Protein AF-A0AAV4RRI1-F1 (afdb_monomer_lite)

Sequence (131 aa):
MLPIDTVIKEAYANGEDENQKFIQNLSLFLCFFLKEHGSFIEKKPDLNKLFIDALQYLLLISEVEEVEIFKICLEYWNTLAADLYRESPCSGIQTPTLIVARNPNAIVTLRRQLYQSVFNEVEIHNDWTNG

Radius of gyration: 18.07 Å; chains: 1; bounding box: 36×30×62 Å

Foldseek 3Di:
DPPLPDQLQVCCVVDDPVSVVVLLVLLQCLLVCCVVCVVVQVVPPVNLVVSLSSVSSLVSSCPHPDPNSVVSSVVSVVVVVVVVVVPQCPVPPPDPDDDDDDDPVVRCPVVNVSCVVVVVVVVVVVVVVPD

InterPro domains:
  IPR011989 Armadillo-like helical [G3DSA:1.25.10.10] (1-124)
  IPR041123 Chromosome region maintenance repeat [PF18777] (51-85)
  IPR045065 Exportin-1/5 [PTHR11223] (12-120)

pLDDT: mean 73.28, std 18.18, range [40.41, 94.06]

Structure (mmCIF, N/CA/C/O backbone):
data_AF-A0AAV4RRI1-F1
#
_entry.id   AF-A0AAV4RRI1-F1
#
loop_
_atom_site.group_PDB
_atom_site.id
_atom_site.type_symbol
_atom_site.label_atom_id
_atom_site.label_alt_id
_atom_site.label_comp_id
_atom_site.label_asym_id
_atom_site.label_entity_id
_atom_site.label_seq_id
_atom_site.pdbx_PDB_ins_code
_atom_site.Cartn_x
_atom_site.Cartn_y
_atom_site.Cartn_z
_atom_site.occupancy
_atom_site.B_iso_or_equiv
_atom_site.auth_seq_id
_atom_site.auth_comp_id
_atom_site.auth_asym_id
_atom_site.auth_atom_id
_atom_site.pdbx_PDB_model_num
ATOM 1 N N . MET A 1 1 ? 11.000 -5.029 13.610 1.00 47.97 1 MET A N 1
ATOM 2 C CA . MET A 1 1 ? 9.985 -5.181 12.549 1.00 47.97 1 MET A CA 1
ATOM 3 C C . MET A 1 1 ? 8.831 -5.948 13.155 1.00 47.97 1 MET A C 1
ATOM 5 O O . MET A 1 1 ? 9.108 -6.885 13.898 1.00 47.97 1 MET A O 1
ATOM 9 N N . LEU A 1 2 ? 7.594 -5.495 12.944 1.00 51.72 2 LEU A N 1
ATOM 10 C CA . LEU A 1 2 ? 6.413 -6.257 13.358 1.00 51.72 2 LEU A CA 1
ATOM 11 C C . LEU A 1 2 ? 6.449 -7.614 12.635 1.00 51.72 2 LEU A C 1
ATOM 13 O O . LEU A 1 2 ? 6.867 -7.640 11.484 1.00 51.72 2 LEU A O 1
ATOM 17 N N . PRO A 1 3 ? 6.118 -8.736 13.283 1.00 57.38 3 PRO A N 1
ATOM 18 C CA . PRO A 1 3 ? 5.954 -10.011 12.589 1.00 57.38 3 PRO A CA 1
ATOM 19 C C . PRO A 1 3 ? 4.947 -9.876 11.438 1.00 57.38 3 PRO A C 1
ATOM 21 O O . PRO A 1 3 ? 3.953 -9.168 11.592 1.00 57.38 3 PRO A O 1
ATOM 24 N N . ILE A 1 4 ? 5.164 -10.568 10.317 1.00 55.53 4 ILE A N 1
ATOM 25 C CA . ILE A 1 4 ? 4.202 -10.588 9.196 1.00 55.53 4 ILE A CA 1
ATOM 26 C C . ILE A 1 4 ? 2.861 -11.222 9.610 1.00 55.53 4 ILE A C 1
ATOM 28 O O . ILE A 1 4 ? 1.822 -10.876 9.068 1.00 55.53 4 ILE A O 1
ATOM 32 N N . ASP A 1 5 ? 2.885 -12.050 10.658 1.00 55.31 5 ASP A N 1
ATOM 33 C CA . ASP A 1 5 ? 1.709 -12.658 11.288 1.00 55.31 5 ASP A CA 1
ATOM 34 C C . ASP A 1 5 ? 0.929 -11.678 12.186 1.00 55.31 5 ASP A C 1
ATOM 36 O O . ASP A 1 5 ? -0.053 -12.056 12.826 1.00 55.31 5 ASP A O 1
ATOM 40 N N . THR A 1 6 ? 1.379 -10.423 12.309 1.00 62.88 6 THR A N 1
ATOM 41 C CA . THR A 1 6 ? 0.658 -9.439 13.119 1.00 62.88 6 THR A CA 1
ATOM 42 C C . THR A 1 6 ? -0.606 -9.026 12.387 1.00 62.88 6 THR A C 1
ATOM 44 O O . THR A 1 6 ? -0.540 -8.376 11.344 1.00 62.88 6 THR A O 1
ATOM 47 N N . VAL A 1 7 ? -1.761 -9.328 12.975 1.00 67.56 7 VAL A N 1
ATOM 48 C CA . VAL A 1 7 ? -3.056 -8.864 12.478 1.00 67.56 7 VAL A CA 1
ATOM 49 C C . VAL A 1 7 ? -3.153 -7.353 12.718 1.00 67.56 7 VAL A C 1
ATOM 51 O O . VAL A 1 7 ? -3.611 -6.894 13.765 1.00 67.56 7 VAL A O 1
ATOM 54 N N . ILE A 1 8 ? -2.667 -6.554 11.759 1.00 76.06 8 ILE A N 1
ATOM 55 C CA . ILE A 1 8 ? -2.617 -5.082 11.853 1.00 76.06 8 ILE A CA 1
ATOM 56 C C . ILE A 1 8 ? -4.013 -4.513 12.123 1.00 76.06 8 ILE A C 1
ATOM 58 O O . ILE A 1 8 ? -4.155 -3.569 12.897 1.00 76.06 8 ILE A O 1
ATOM 62 N N . LYS A 1 9 ? -5.047 -5.144 11.559 1.00 78.19 9 LYS A N 1
ATOM 63 C CA . LYS A 1 9 ? -6.452 -4.830 11.820 1.00 78.19 9 LYS A CA 1
ATOM 64 C C . LYS A 1 9 ? -6.806 -4.888 13.310 1.00 78.19 9 LYS A C 1
ATOM 66 O O . LYS A 1 9 ? -7.361 -3.932 13.845 1.00 78.19 9 LYS A O 1
ATOM 71 N N . GLU A 1 10 ? -6.455 -5.972 13.999 1.00 77.31 10 GLU A N 1
ATOM 72 C CA . GLU A 1 10 ? -6.720 -6.131 15.434 1.00 77.31 10 GLU A CA 1
ATOM 73 C C . GLU A 1 10 ? -5.848 -5.202 16.278 1.00 77.31 10 GLU A C 1
ATOM 75 O O . GLU A 1 10 ? -6.316 -4.660 17.278 1.00 77.31 10 GLU A O 1
ATOM 80 N N . ALA A 1 11 ? -4.596 -4.981 15.869 1.00 78.12 11 ALA A N 1
ATOM 81 C CA . ALA A 1 11 ? -3.699 -4.041 16.534 1.00 78.12 11 ALA A CA 1
ATOM 82 C C . ALA A 1 11 ? -4.196 -2.589 16.427 1.00 78.12 11 ALA A C 1
ATOM 84 O O . ALA A 1 11 ? -3.994 -1.809 17.354 1.00 78.12 11 ALA A O 1
ATOM 85 N N . TYR A 1 12 ? -4.863 -2.230 15.325 1.00 80.50 12 TYR A N 1
ATOM 86 C CA . TYR A 1 12 ? -5.508 -0.929 15.153 1.00 80.50 12 TYR A CA 1
ATOM 87 C C . TYR A 1 12 ? -6.802 -0.820 15.970 1.00 80.50 12 TYR A C 1
ATOM 89 O O . TYR A 1 12 ? -7.014 0.179 16.656 1.00 80.50 12 TYR A O 1
ATOM 97 N N . ALA A 1 13 ? -7.645 -1.858 15.934 1.00 79.38 13 ALA A N 1
ATOM 98 C CA . ALA A 1 13 ? -8.933 -1.884 16.630 1.00 79.38 13 ALA A CA 1
ATOM 99 C C . ALA A 1 13 ? -8.790 -1.897 18.162 1.00 79.38 13 ALA A C 1
ATOM 101 O O . ALA A 1 13 ? -9.572 -1.257 18.860 1.00 79.38 13 ALA A O 1
ATOM 102 N N . ASN A 1 14 ? -7.783 -2.605 18.681 1.00 79.94 14 ASN A N 1
ATOM 103 C CA . ASN A 1 14 ? -7.493 -2.695 20.115 1.00 79.94 14 ASN A CA 1
ATOM 104 C C . ASN A 1 14 ? -6.406 -1.707 20.574 1.00 79.94 14 ASN A C 1
ATOM 106 O O . ASN A 1 14 ? -6.083 -1.651 21.761 1.00 79.94 14 ASN A O 1
ATOM 110 N N . GLY A 1 15 ? -5.788 -0.983 19.639 1.00 77.38 15 GLY A N 1
ATOM 111 C CA . GLY A 1 15 ? -4.674 -0.084 19.908 1.00 77.38 15 GLY A CA 1
ATOM 112 C C . GLY A 1 15 ? -5.121 1.266 20.458 1.00 77.38 15 GLY A C 1
ATOM 113 O O . GLY A 1 15 ? -6.179 1.781 20.111 1.00 77.38 15 GLY A O 1
ATOM 114 N N . GLU A 1 16 ? -4.273 1.867 21.291 1.00 79.94 16 GLU A N 1
ATOM 115 C CA . GLU A 1 16 ? -4.435 3.255 21.727 1.00 79.94 16 GLU A CA 1
ATOM 116 C C . GLU A 1 16 ? -4.068 4.249 20.603 1.00 79.94 16 GLU A C 1
ATOM 118 O O . GLU A 1 16 ? -3.506 3.876 19.569 1.00 79.94 16 GLU A O 1
ATOM 123 N N . ASP A 1 17 ? -4.349 5.535 20.827 1.00 85.25 17 ASP A N 1
ATOM 124 C CA . ASP A 1 17 ? -4.171 6.639 19.865 1.00 85.25 17 ASP A CA 1
ATOM 125 C C . ASP A 1 17 ? -2.756 6.691 19.239 1.00 85.25 17 ASP A C 1
ATOM 127 O O . ASP A 1 17 ? -2.588 7.014 18.062 1.00 85.25 17 ASP A O 1
ATOM 131 N N . GLU A 1 18 ? -1.712 6.308 19.984 1.00 84.75 18 GLU A N 1
ATOM 132 C CA . GLU A 1 18 ? -0.341 6.227 19.456 1.00 84.75 18 GLU A CA 1
ATOM 133 C C . GLU A 1 18 ? -0.150 5.096 18.432 1.00 84.75 18 GLU A C 1
ATOM 135 O O . GLU A 1 18 ? 0.514 5.297 17.411 1.00 84.75 18 GLU A O 1
ATOM 140 N N . ASN A 1 19 ? -0.763 3.929 18.653 1.00 83.25 19 ASN A N 1
ATOM 141 C CA . ASN A 1 19 ? -0.678 2.791 17.733 1.00 83.25 19 ASN A CA 1
ATOM 142 C C . ASN A 1 19 ? -1.439 3.080 16.436 1.00 83.25 19 ASN A C 1
ATOM 144 O O . ASN A 1 19 ? -0.956 2.766 15.348 1.00 83.25 19 ASN A O 1
ATOM 148 N N . GLN A 1 20 ? -2.594 3.740 16.541 1.00 86.19 20 GLN A N 1
ATOM 149 C CA . GLN A 1 20 ? -3.371 4.166 15.379 1.00 86.19 20 GLN A CA 1
ATOM 150 C C . GLN A 1 20 ? -2.595 5.182 14.531 1.00 86.19 20 GLN A C 1
ATOM 152 O O . GLN A 1 20 ? -2.469 5.005 13.316 1.00 86.19 20 GLN A O 1
ATOM 157 N N . LYS A 1 21 ? -1.977 6.189 15.166 1.00 88.44 21 LYS A N 1
ATOM 158 C CA . LYS A 1 21 ? -1.094 7.155 14.485 1.00 88.44 21 LYS A CA 1
ATOM 159 C C . LYS A 1 21 ? 0.119 6.490 13.853 1.00 88.44 21 LYS A C 1
ATOM 161 O O . LYS A 1 21 ? 0.526 6.875 12.757 1.00 88.44 21 LYS A O 1
ATOM 166 N N . PHE A 1 22 ? 0.710 5.498 14.515 1.00 89.12 22 PHE A N 1
ATOM 167 C CA . PHE A 1 22 ? 1.818 4.740 13.943 1.00 89.12 22 PHE A CA 1
ATOM 168 C C . PHE A 1 22 ? 1.394 4.012 12.663 1.00 89.12 22 PHE A C 1
ATOM 170 O O . PHE A 1 22 ? 2.077 4.142 11.649 1.00 89.12 22 PHE A O 1
ATOM 177 N N . ILE A 1 23 ? 0.258 3.308 12.676 1.00 88.88 23 ILE A N 1
ATOM 178 C CA . ILE A 1 23 ? -0.259 2.588 11.500 1.00 88.88 23 ILE A CA 1
ATOM 179 C C . ILE A 1 23 ? -0.601 3.566 10.369 1.00 88.88 23 ILE A C 1
ATOM 181 O O . ILE A 1 23 ? -0.245 3.319 9.216 1.00 88.88 23 ILE A O 1
ATOM 185 N N . GLN A 1 24 ? -1.199 4.717 10.684 1.00 89.50 24 GLN A N 1
ATOM 186 C CA . GLN A 1 24 ? -1.466 5.758 9.692 1.00 89.50 24 GLN A CA 1
ATOM 187 C C . GLN A 1 24 ? -0.164 6.291 9.070 1.00 89.50 24 GLN A C 1
ATOM 189 O O . GLN A 1 24 ? -0.029 6.318 7.845 1.00 89.50 24 GLN A O 1
ATOM 194 N N . ASN A 1 25 ? 0.836 6.635 9.884 1.00 92.62 25 ASN A N 1
ATOM 195 C CA . ASN A 1 25 ? 2.140 7.100 9.400 1.00 92.62 25 ASN A CA 1
ATOM 196 C C . ASN A 1 25 ? 2.882 6.026 8.593 1.00 92.62 25 ASN A C 1
ATOM 198 O O . ASN A 1 25 ? 3.537 6.343 7.600 1.00 92.62 25 ASN A O 1
ATOM 202 N N . LEU A 1 26 ? 2.754 4.758 8.984 1.00 91.31 26 LEU A N 1
ATOM 203 C CA . LEU A 1 26 ? 3.305 3.627 8.248 1.00 91.31 26 LEU A CA 1
ATOM 204 C C . LEU A 1 26 ? 2.647 3.489 6.870 1.00 91.31 26 LEU A C 1
ATOM 206 O O . LEU A 1 26 ? 3.357 3.315 5.882 1.00 91.31 26 LEU A O 1
ATOM 210 N N . SER A 1 27 ? 1.319 3.624 6.786 1.00 91.69 27 SER A N 1
ATOM 211 C CA . SER A 1 27 ? 0.580 3.569 5.517 1.00 91.69 27 SER A CA 1
ATOM 212 C C . SER A 1 27 ? 1.029 4.667 4.546 1.00 91.69 27 SER A C 1
ATOM 214 O O . SER A 1 27 ? 1.293 4.390 3.374 1.00 91.69 27 SER A O 1
ATOM 216 N N . LEU A 1 28 ? 1.219 5.892 5.054 1.00 92.75 28 LEU A N 1
ATOM 217 C CA . LEU A 1 28 ? 1.725 7.033 4.292 1.00 92.75 28 LEU A CA 1
ATOM 218 C C . LEU A 1 28 ? 3.152 6.787 3.807 1.00 92.75 28 LEU A C 1
ATOM 220 O O . LEU A 1 28 ? 3.444 6.983 2.628 1.00 92.75 28 LEU A O 1
ATOM 224 N N . PHE A 1 29 ? 4.030 6.335 4.705 1.00 93.94 29 PHE A N 1
ATOM 225 C CA . PHE A 1 29 ? 5.418 6.039 4.373 1.00 93.94 29 PHE A CA 1
ATOM 226 C C . PHE A 1 29 ? 5.517 4.969 3.284 1.00 93.94 29 PHE A C 1
ATOM 228 O O . PHE A 1 29 ? 6.191 5.192 2.279 1.00 93.94 29 PHE A O 1
ATOM 235 N N . LEU A 1 30 ? 4.830 3.835 3.456 1.00 91.75 30 LEU A N 1
ATOM 236 C CA . LEU A 1 30 ? 4.864 2.735 2.495 1.00 91.75 30 LEU A CA 1
ATOM 237 C C . LEU A 1 30 ? 4.292 3.160 1.141 1.00 91.75 30 LEU A C 1
ATOM 239 O O . LEU A 1 30 ? 4.953 2.951 0.127 1.00 91.75 30 LEU A O 1
ATOM 243 N N . CYS A 1 31 ? 3.128 3.815 1.108 1.00 92.62 31 CYS A N 1
ATOM 244 C CA . CYS A 1 31 ? 2.537 4.278 -0.149 1.00 92.62 31 CYS A CA 1
ATOM 245 C C . CYS A 1 31 ? 3.446 5.266 -0.881 1.00 92.62 31 CYS A C 1
ATOM 247 O O . CYS A 1 31 ? 3.687 5.104 -2.076 1.00 92.62 31 CYS A O 1
ATOM 249 N N . PHE A 1 32 ? 3.981 6.268 -0.178 1.00 92.94 32 PHE A N 1
ATOM 250 C CA . PHE A 1 32 ? 4.856 7.268 -0.786 1.00 92.94 32 PHE A CA 1
ATOM 251 C C . PHE A 1 32 ? 6.160 6.644 -1.294 1.00 92.94 32 PHE A C 1
ATOM 253 O O . PHE A 1 32 ? 6.550 6.846 -2.443 1.00 92.94 32 PHE A O 1
ATOM 260 N N . PHE A 1 33 ? 6.813 5.828 -0.463 1.00 92.06 33 PHE A N 1
ATOM 261 C CA . PHE A 1 33 ? 8.078 5.192 -0.810 1.00 92.06 33 PHE A CA 1
ATOM 262 C C . PHE A 1 33 ? 7.935 4.228 -1.991 1.00 92.06 33 PHE A C 1
ATOM 264 O O . PHE A 1 33 ? 8.735 4.271 -2.927 1.00 92.06 33 PHE A O 1
ATOM 271 N N . LEU A 1 34 ? 6.911 3.371 -1.979 1.00 90.56 34 LEU A N 1
ATOM 272 C CA . LEU A 1 34 ? 6.684 2.406 -3.051 1.00 90.56 34 LEU A CA 1
ATOM 273 C C . LEU A 1 34 ? 6.270 3.093 -4.358 1.00 90.56 34 LEU A C 1
ATOM 275 O O . LEU A 1 34 ? 6.639 2.609 -5.426 1.00 90.56 34 LEU A O 1
ATOM 279 N N . LYS A 1 35 ? 5.551 4.219 -4.299 1.00 89.31 35 LYS A N 1
ATOM 280 C CA . LYS A 1 35 ? 5.169 5.000 -5.485 1.00 89.31 35 LYS A CA 1
ATOM 281 C C . LYS A 1 35 ? 6.381 5.651 -6.157 1.00 89.31 35 LYS A C 1
ATOM 283 O O . LYS A 1 35 ? 6.538 5.534 -7.367 1.00 89.31 35 LYS A O 1
ATOM 288 N N . GLU A 1 36 ? 7.266 6.274 -5.380 1.00 91.50 36 GLU A N 1
ATOM 289 C CA . GLU A 1 36 ? 8.443 6.978 -5.915 1.00 91.50 36 GLU A CA 1
ATOM 290 C C . GLU A 1 36 ? 9.600 6.030 -6.280 1.00 91.50 36 GLU A C 1
ATOM 292 O O . GLU A 1 36 ? 10.341 6.270 -7.236 1.00 91.50 36 GLU A O 1
ATOM 297 N N . HIS A 1 37 ? 9.778 4.935 -5.532 1.00 89.56 37 HIS A N 1
ATOM 298 C CA . HIS A 1 37 ? 10.956 4.069 -5.650 1.00 89.56 37 HIS A CA 1
ATOM 299 C C . HIS A 1 37 ? 10.659 2.623 -6.066 1.00 89.56 37 HIS A C 1
ATOM 301 O O . HIS A 1 37 ? 11.606 1.888 -6.362 1.00 89.56 37 HIS A O 1
ATOM 307 N N . GLY A 1 38 ? 9.393 2.202 -6.161 1.00 86.50 38 GLY A N 1
ATOM 308 C CA . GLY A 1 38 ? 9.016 0.819 -6.488 1.00 86.50 38 GLY A CA 1
ATOM 309 C C . GLY A 1 38 ? 9.638 0.322 -7.794 1.00 86.50 38 GLY A C 1
ATOM 310 O O . GLY A 1 38 ? 10.374 -0.663 -7.797 1.00 86.50 38 GLY A O 1
ATOM 311 N N . SER A 1 39 ? 9.493 1.088 -8.878 1.00 84.94 39 SER A N 1
ATOM 312 C CA . SER A 1 39 ? 10.050 0.760 -10.203 1.00 84.94 39 SER A CA 1
ATOM 313 C C . SER A 1 39 ? 11.581 0.637 -10.232 1.00 84.94 39 SER A C 1
ATOM 315 O O . SER A 1 39 ? 12.147 0.012 -11.133 1.00 84.94 39 SER A O 1
ATOM 317 N N . PHE A 1 40 ? 12.284 1.268 -9.287 1.00 86.94 40 PHE A N 1
ATOM 318 C CA . PHE A 1 40 ? 13.736 1.137 -9.150 1.00 86.94 40 PHE A CA 1
ATOM 319 C C . PHE A 1 40 ? 14.118 -0.122 -8.365 1.00 86.94 40 PHE A C 1
ATOM 321 O O . PHE A 1 40 ? 15.096 -0.786 -8.712 1.00 86.94 40 PHE A O 1
ATOM 328 N N . ILE A 1 41 ? 13.347 -0.452 -7.328 1.00 87.25 41 ILE A N 1
ATOM 329 C CA . ILE A 1 41 ? 13.575 -1.616 -6.467 1.00 87.25 41 ILE A CA 1
ATOM 330 C C . ILE A 1 41 ? 13.303 -2.914 -7.227 1.00 87.25 41 ILE A C 1
ATOM 332 O O . ILE A 1 41 ? 14.119 -3.825 -7.159 1.00 87.25 41 ILE A O 1
ATOM 336 N N . GLU A 1 42 ? 12.245 -2.968 -8.034 1.00 82.06 42 GLU A N 1
ATOM 337 C CA . GLU A 1 42 ? 11.892 -4.145 -8.845 1.00 82.06 42 GLU A CA 1
ATOM 338 C C . GLU A 1 42 ? 12.985 -4.580 -9.832 1.00 82.06 42 GLU A C 1
ATOM 340 O O . GLU A 1 42 ? 13.076 -5.747 -10.214 1.00 82.06 42 GLU A O 1
ATOM 345 N N . LYS A 1 43 ? 13.840 -3.645 -10.261 1.00 83.94 43 LYS A N 1
ATOM 346 C CA . LYS A 1 43 ? 14.968 -3.932 -11.161 1.00 83.94 43 LYS A CA 1
ATOM 347 C C . LYS A 1 43 ? 16.151 -4.574 -10.434 1.00 83.94 43 LYS A C 1
ATOM 349 O O . LYS A 1 43 ? 17.099 -5.003 -11.090 1.00 83.94 43 LYS A O 1
ATOM 354 N N . LYS A 1 44 ? 16.130 -4.617 -9.098 1.00 87.69 44 LYS A N 1
ATOM 355 C CA . LYS A 1 44 ? 17.206 -5.145 -8.259 1.00 87.69 44 LYS A CA 1
ATOM 356 C C . LYS A 1 44 ? 16.777 -6.469 -7.621 1.00 87.69 44 LYS A C 1
ATOM 358 O O . LYS A 1 44 ? 16.076 -6.451 -6.611 1.00 87.69 44 LYS A O 1
ATOM 363 N N . PRO A 1 45 ? 17.252 -7.620 -8.132 1.00 83.62 45 PRO A N 1
ATOM 364 C CA . PRO A 1 45 ? 16.818 -8.930 -7.648 1.00 83.62 45 PRO A CA 1
ATOM 365 C C . PRO A 1 45 ? 17.094 -9.148 -6.153 1.00 83.62 45 PRO A C 1
ATOM 367 O O . PRO A 1 45 ? 16.302 -9.802 -5.478 1.00 83.62 45 PRO A O 1
ATOM 370 N N . ASP A 1 46 ? 18.157 -8.544 -5.618 1.00 88.44 46 ASP A N 1
ATOM 371 C CA . ASP A 1 46 ? 18.527 -8.640 -4.200 1.00 88.44 46 ASP A CA 1
ATOM 372 C C . ASP A 1 46 ? 17.496 -7.994 -3.260 1.00 88.44 46 ASP A C 1
ATOM 374 O O . ASP A 1 46 ? 17.394 -8.373 -2.094 1.00 88.44 46 ASP A O 1
ATOM 378 N N . LEU A 1 47 ? 16.713 -7.031 -3.761 1.00 86.94 47 LEU A N 1
ATOM 379 C CA . LEU A 1 47 ? 15.708 -6.297 -2.989 1.00 86.94 47 LEU A CA 1
ATOM 380 C C . LEU A 1 47 ? 14.280 -6.792 -3.236 1.00 86.94 47 LEU A C 1
ATOM 382 O O . LEU A 1 47 ? 13.361 -6.342 -2.554 1.00 86.94 47 LEU A O 1
ATOM 386 N N . ASN A 1 48 ? 14.080 -7.736 -4.160 1.00 83.62 48 ASN A N 1
ATOM 387 C CA . ASN A 1 48 ? 12.745 -8.227 -4.507 1.00 83.62 48 ASN A CA 1
ATOM 388 C C . ASN A 1 48 ? 12.005 -8.818 -3.306 1.00 83.62 48 ASN A C 1
ATOM 390 O O . ASN A 1 48 ? 10.811 -8.590 -3.167 1.00 83.62 48 ASN A O 1
ATOM 394 N N . LYS A 1 49 ? 12.704 -9.536 -2.417 1.00 85.44 49 LYS A N 1
ATOM 395 C CA . LYS A 1 49 ? 12.087 -10.079 -1.196 1.00 85.44 49 LYS A CA 1
ATOM 396 C C . LYS A 1 49 ? 11.541 -8.965 -0.305 1.00 85.44 49 LYS A C 1
ATOM 398 O O . LYS A 1 49 ? 10.369 -8.981 0.031 1.00 85.44 49 LYS A O 1
ATOM 403 N N . LEU A 1 50 ? 12.360 -7.948 -0.035 1.00 87.12 50 LEU A N 1
ATOM 404 C CA . LEU A 1 50 ? 11.963 -6.792 0.772 1.00 87.12 50 LEU A CA 1
ATOM 405 C C . LEU A 1 50 ? 10.790 -6.023 0.145 1.00 87.12 50 LEU A C 1
ATOM 407 O O . LEU A 1 50 ? 9.932 -5.509 0.855 1.00 87.12 50 LEU A O 1
ATOM 411 N N . PHE A 1 51 ? 10.758 -5.935 -1.185 1.00 87.31 51 PHE A N 1
ATOM 412 C CA . PHE A 1 51 ? 9.657 -5.309 -1.909 1.00 87.31 51 PHE A CA 1
ATOM 413 C C . PHE A 1 51 ? 8.347 -6.090 -1.763 1.00 87.31 51 PHE A C 1
ATOM 415 O O . PHE A 1 51 ? 7.310 -5.487 -1.504 1.00 87.31 51 PHE A O 1
ATOM 422 N N . ILE A 1 52 ? 8.400 -7.420 -1.880 1.00 86.75 52 ILE A N 1
ATOM 423 C CA . ILE A 1 52 ? 7.244 -8.288 -1.635 1.00 86.75 52 ILE A CA 1
ATOM 424 C C . ILE A 1 52 ? 6.763 -8.157 -0.189 1.00 86.75 52 ILE A C 1
ATOM 426 O O . ILE A 1 52 ? 5.574 -7.929 0.018 1.00 86.75 52 ILE A O 1
ATOM 430 N N . ASP A 1 53 ? 7.673 -8.188 0.786 1.00 87.44 53 ASP A N 1
ATOM 431 C CA . ASP A 1 53 ? 7.321 -8.014 2.198 1.00 87.44 53 ASP A CA 1
ATOM 432 C C . ASP A 1 53 ? 6.616 -6.662 2.424 1.00 87.44 53 ASP A C 1
ATOM 434 O O . ASP A 1 53 ? 5.595 -6.586 3.103 1.00 87.44 53 ASP A O 1
ATOM 438 N N . ALA A 1 54 ? 7.106 -5.579 1.806 1.00 89.44 54 ALA A N 1
ATOM 439 C CA . ALA A 1 54 ? 6.492 -4.252 1.899 1.00 89.44 54 ALA A CA 1
ATOM 440 C C . ALA A 1 54 ? 5.073 -4.199 1.302 1.00 89.44 54 ALA A C 1
ATOM 442 O O . ALA A 1 54 ? 4.194 -3.545 1.866 1.00 89.44 54 ALA A O 1
ATOM 443 N N . LEU A 1 55 ? 4.834 -4.891 0.184 1.00 89.06 55 LEU A N 1
ATOM 444 C CA . LEU A 1 55 ? 3.501 -5.010 -0.413 1.00 89.06 55 LEU A CA 1
ATOM 445 C C . LEU A 1 55 ? 2.557 -5.838 0.459 1.00 89.06 55 LEU A C 1
ATOM 447 O O . LEU A 1 55 ? 1.385 -5.487 0.579 1.00 89.06 55 LEU A O 1
ATOM 451 N N . GLN A 1 56 ? 3.065 -6.892 1.098 1.00 88.31 56 GLN A N 1
ATOM 452 C CA . GLN A 1 56 ? 2.299 -7.693 2.047 1.00 88.31 56 GLN A CA 1
ATOM 453 C C . GLN A 1 56 ? 1.891 -6.858 3.269 1.00 88.31 56 GLN A C 1
ATOM 455 O O . GLN A 1 56 ? 0.729 -6.890 3.666 1.00 88.31 56 GLN A O 1
ATOM 460 N N . TYR A 1 57 ? 2.780 -6.013 3.805 1.00 88.06 57 TYR A N 1
ATOM 461 C CA . TYR A 1 57 ? 2.389 -5.048 4.842 1.00 88.06 57 TYR A CA 1
ATOM 462 C C . TYR A 1 57 ? 1.313 -4.077 4.360 1.00 88.06 57 TYR A C 1
ATOM 464 O O . TYR A 1 57 ? 0.384 -3.785 5.107 1.00 88.06 57 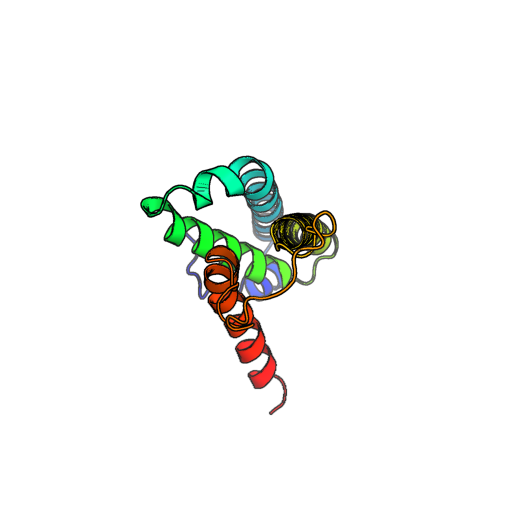TYR A O 1
ATOM 472 N N . LEU A 1 58 ? 1.412 -3.575 3.126 1.00 89.88 58 LEU A N 1
ATOM 473 C CA . LEU A 1 58 ? 0.403 -2.666 2.587 1.00 89.88 58 LEU A CA 1
ATOM 474 C C . LEU A 1 58 ? -0.969 -3.344 2.445 1.00 89.88 58 LEU A C 1
ATOM 476 O O . LEU A 1 58 ? -1.994 -2.713 2.700 1.00 89.88 58 LEU A O 1
ATOM 480 N N . LEU A 1 59 ? -0.988 -4.628 2.087 1.00 88.81 59 LEU A N 1
ATOM 481 C CA . LEU A 1 59 ? -2.201 -5.439 2.064 1.00 88.81 59 LEU A CA 1
ATOM 482 C C . LEU A 1 59 ? -2.802 -5.573 3.473 1.00 88.81 59 LEU A C 1
ATOM 484 O O . LEU A 1 59 ? -3.969 -5.242 3.658 1.00 88.81 59 LEU A O 1
ATOM 488 N N . LEU A 1 60 ? -2.003 -5.945 4.477 1.00 88.12 60 LEU A N 1
ATOM 489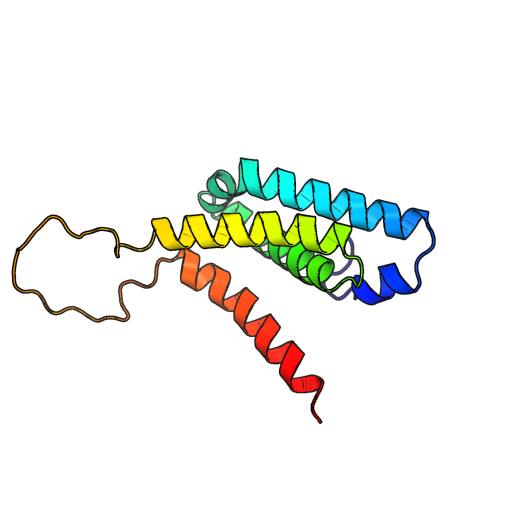 C CA . LEU A 1 60 ? -2.463 -6.037 5.871 1.00 88.12 60 LEU A CA 1
ATOM 490 C C . LEU A 1 60 ? -3.001 -4.697 6.402 1.00 88.12 60 LEU A C 1
ATOM 492 O O . LEU A 1 60 ? -3.991 -4.656 7.127 1.00 88.12 60 LEU A O 1
ATOM 496 N N . ILE A 1 61 ? -2.373 -3.580 6.024 1.00 88.94 61 ILE A N 1
ATOM 497 C CA . ILE A 1 61 ? -2.846 -2.233 6.375 1.00 88.94 61 ILE A CA 1
ATOM 498 C C . ILE A 1 61 ? -4.177 -1.917 5.677 1.00 88.94 61 ILE A C 1
ATOM 50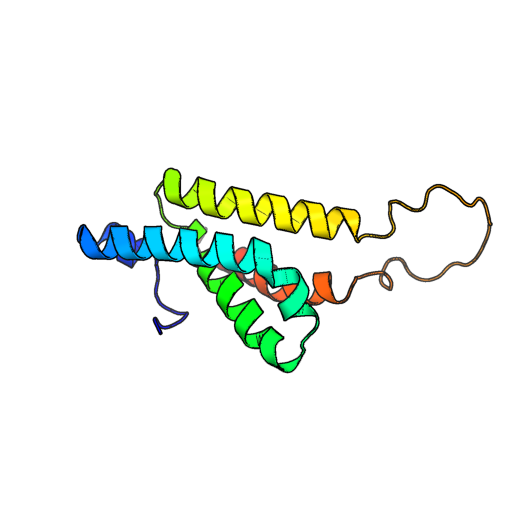0 O O . ILE A 1 61 ? -5.018 -1.232 6.254 1.00 88.94 61 ILE A O 1
ATOM 504 N N . SER A 1 62 ? -4.403 -2.420 4.460 1.00 88.31 62 SER A N 1
ATOM 505 C CA . SER A 1 62 ? -5.652 -2.191 3.723 1.00 88.31 62 SER A CA 1
ATOM 506 C C . SER A 1 62 ? -6.876 -2.904 4.316 1.00 88.31 62 SER A C 1
ATOM 508 O O . SER A 1 62 ? -7.999 -2.535 3.984 1.00 88.31 62 SER A O 1
ATOM 510 N N . GLU A 1 63 ? -6.679 -3.865 5.225 1.00 87.31 63 GLU A N 1
ATOM 511 C CA . GLU A 1 63 ? -7.756 -4.529 5.978 1.00 87.31 63 GLU A CA 1
ATOM 512 C C . GLU A 1 63 ? -8.218 -3.744 7.217 1.00 87.31 63 GLU A C 1
ATOM 514 O O . GLU A 1 63 ? -9.218 -4.100 7.848 1.00 87.31 63 GLU A O 1
ATOM 519 N N . VAL A 1 64 ? -7.494 -2.686 7.595 1.00 88.69 64 VAL A N 1
ATOM 520 C CA . VAL A 1 64 ? -7.865 -1.821 8.717 1.00 88.69 64 VAL A CA 1
ATOM 521 C C . VAL A 1 64 ? -9.178 -1.104 8.394 1.00 88.69 64 VAL A C 1
ATOM 523 O O . VAL A 1 64 ? -9.315 -0.476 7.345 1.00 88.69 64 VAL A O 1
ATOM 526 N N . GLU A 1 65 ? -10.138 -1.152 9.321 1.00 86.31 65 GLU A N 1
ATOM 527 C CA . GLU A 1 65 ? -11.457 -0.509 9.201 1.00 86.31 65 GLU A CA 1
ATOM 528 C C . GLU A 1 65 ? -11.387 1.016 9.436 1.00 86.31 65 GLU A C 1
ATOM 530 O O . GLU A 1 65 ? -12.119 1.573 10.246 1.00 86.31 65 GLU A O 1
ATOM 535 N N . GLU A 1 66 ? -10.495 1.700 8.714 1.00 90.44 66 GLU A N 1
ATOM 536 C CA . GLU A 1 66 ? -10.326 3.155 8.728 1.00 90.44 66 GLU A CA 1
ATOM 537 C C . GLU A 1 66 ? -10.326 3.699 7.293 1.00 90.44 66 GLU A C 1
ATOM 539 O O . GLU A 1 66 ? -9.488 3.348 6.456 1.00 90.44 66 GLU A O 1
ATOM 544 N N . VAL A 1 67 ? -11.271 4.594 6.998 1.00 91.00 67 VAL A N 1
ATOM 545 C CA . VAL A 1 67 ? -11.542 5.085 5.641 1.00 91.00 67 VAL A CA 1
ATOM 546 C C . VAL A 1 67 ? -10.370 5.899 5.093 1.00 91.00 67 VAL A C 1
ATOM 548 O O . VAL A 1 67 ? -10.091 5.838 3.893 1.00 91.00 67 VAL A O 1
ATOM 551 N N . GLU A 1 68 ? -9.684 6.676 5.932 1.00 90.69 68 GLU A N 1
ATOM 552 C CA . GLU A 1 68 ? -8.540 7.479 5.488 1.00 90.69 68 GLU A CA 1
ATOM 553 C C . GLU A 1 68 ? -7.339 6.607 5.107 1.00 90.69 68 GLU A C 1
ATOM 555 O O . GLU A 1 68 ? -6.748 6.802 4.042 1.00 90.69 68 GLU A O 1
ATOM 560 N N . ILE A 1 69 ? -7.032 5.597 5.926 1.00 90.38 69 ILE A N 1
ATOM 561 C CA . ILE A 1 69 ? -5.951 4.634 5.672 1.00 90.38 69 ILE A CA 1
ATOM 562 C C . ILE A 1 69 ? -6.256 3.820 4.412 1.00 90.38 69 ILE A C 1
ATOM 564 O O . ILE A 1 69 ? -5.390 3.660 3.545 1.00 90.38 69 ILE A O 1
ATOM 568 N N . PHE A 1 70 ? -7.504 3.374 4.259 1.00 91.38 70 PHE A N 1
ATOM 569 C CA . PHE A 1 70 ? -7.931 2.643 3.073 1.00 91.38 70 PHE A CA 1
ATOM 570 C C . PHE A 1 70 ? -7.771 3.476 1.794 1.00 91.38 70 PHE A C 1
ATOM 572 O O . PHE A 1 70 ? -7.249 2.976 0.800 1.00 91.38 70 PHE A O 1
ATOM 579 N N . LYS A 1 71 ? -8.152 4.763 1.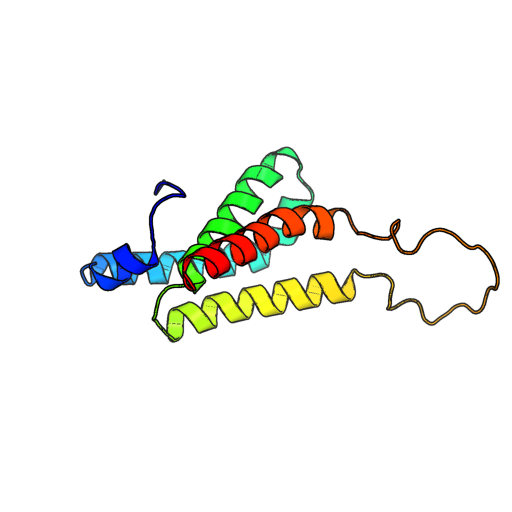809 1.00 91.88 71 LYS A N 1
ATOM 580 C CA . LYS A 1 71 ? -7.977 5.667 0.655 1.00 91.88 71 LYS A CA 1
ATOM 581 C C . LYS A 1 71 ? -6.510 5.820 0.251 1.00 91.88 71 LYS A C 1
ATOM 583 O O . LYS A 1 71 ? -6.219 5.786 -0.943 1.00 91.88 71 LYS A O 1
ATOM 588 N N . ILE A 1 72 ? -5.607 5.960 1.225 1.00 92.56 72 ILE A N 1
ATOM 589 C CA . ILE A 1 72 ? -4.159 6.062 0.988 1.00 92.56 72 ILE A CA 1
ATOM 590 C C . ILE A 1 72 ? -3.649 4.796 0.284 1.00 92.56 72 ILE A C 1
ATOM 592 O O . ILE A 1 72 ? -3.007 4.881 -0.764 1.00 92.56 72 ILE A O 1
ATOM 596 N N . CYS A 1 73 ? -4.003 3.617 0.805 1.00 94.06 73 CYS A N 1
ATOM 597 C CA . CYS A 1 73 ? -3.605 2.342 0.207 1.00 94.06 73 CYS A CA 1
ATOM 598 C C . CYS A 1 73 ? -4.212 2.156 -1.192 1.00 94.06 73 CYS A C 1
ATOM 600 O O . CYS A 1 73 ? -3.523 1.736 -2.122 1.00 94.06 73 CYS A O 1
ATOM 602 N N . LEU A 1 74 ? -5.491 2.505 -1.368 1.00 92.06 74 LEU A N 1
ATOM 603 C CA . LEU A 1 74 ? -6.199 2.387 -2.641 1.00 92.06 74 LEU A CA 1
ATOM 604 C C . LEU A 1 74 ? -5.576 3.268 -3.731 1.00 92.06 74 LEU A C 1
ATOM 606 O O . LEU A 1 74 ? -5.504 2.845 -4.883 1.00 92.06 74 LEU A O 1
ATOM 610 N N . GLU A 1 75 ? -5.091 4.464 -3.389 1.00 92.00 75 GLU A N 1
ATOM 611 C CA . GLU A 1 75 ? -4.378 5.326 -4.337 1.00 92.00 75 GLU A CA 1
ATOM 612 C C . GLU A 1 75 ? -3.126 4.632 -4.898 1.00 92.00 75 GLU A C 1
ATOM 614 O O . GLU A 1 75 ? -2.882 4.658 -6.113 1.00 92.00 75 GLU A O 1
ATOM 619 N N . TYR A 1 76 ? -2.355 3.969 -4.030 1.00 92.00 76 TYR A N 1
ATOM 620 C CA . TYR A 1 76 ? -1.191 3.196 -4.451 1.00 92.00 76 TYR A CA 1
ATOM 621 C C . TYR A 1 76 ? -1.594 1.994 -5.311 1.00 92.00 76 TYR A C 1
ATOM 623 O O . TYR A 1 76 ? -1.081 1.852 -6.421 1.00 92.00 76 TYR A O 1
ATOM 631 N N . TRP A 1 77 ? -2.546 1.171 -4.856 1.00 92.00 77 TRP A N 1
ATOM 632 C CA . TRP A 1 77 ? -3.009 -0.004 -5.605 1.00 92.00 77 TRP A CA 1
ATOM 633 C C . TRP A 1 77 ? -3.550 0.363 -6.989 1.00 92.00 77 TRP A C 1
ATOM 635 O O . TRP A 1 77 ? -3.246 -0.314 -7.970 1.00 92.00 77 TRP A O 1
ATOM 645 N N . ASN A 1 78 ? -4.291 1.468 -7.093 1.00 91.31 78 ASN A N 1
ATOM 646 C CA . ASN A 1 78 ? -4.782 1.988 -8.364 1.00 91.31 78 ASN A CA 1
ATOM 647 C C . ASN A 1 78 ? -3.634 2.417 -9.293 1.00 91.31 78 ASN A C 1
ATOM 649 O O . ASN A 1 78 ? -3.661 2.121 -10.487 1.00 91.31 78 ASN A O 1
ATOM 653 N N . THR A 1 79 ? -2.608 3.079 -8.749 1.00 89.44 79 THR A N 1
ATOM 654 C CA . THR A 1 79 ? -1.415 3.475 -9.517 1.00 89.44 79 THR A CA 1
ATOM 655 C C . THR A 1 79 ? -0.654 2.246 -10.017 1.00 89.44 79 THR A C 1
ATOM 657 O O . THR A 1 79 ? -0.379 2.135 -11.210 1.00 89.44 79 THR A O 1
ATOM 660 N N . LEU A 1 80 ? -0.397 1.277 -9.133 1.00 88.75 80 LEU A N 1
ATOM 661 C CA . LEU A 1 80 ? 0.290 0.031 -9.467 1.00 88.75 80 LEU A CA 1
ATOM 662 C C . LEU A 1 80 ? -0.468 -0.764 -10.543 1.00 88.75 80 LEU A C 1
ATOM 664 O O . LEU A 1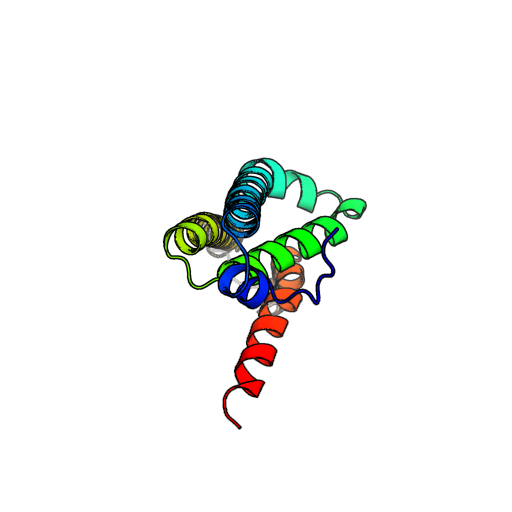 80 ? 0.130 -1.218 -11.517 1.00 88.75 80 LEU A O 1
ATOM 668 N N . ALA A 1 81 ? -1.789 -0.906 -10.403 1.00 87.31 81 ALA A N 1
ATOM 669 C CA . ALA A 1 81 ? -2.625 -1.591 -11.385 1.00 87.31 81 ALA A CA 1
ATOM 670 C C . ALA A 1 81 ? -2.602 -0.888 -12.753 1.00 87.31 81 ALA A C 1
ATOM 672 O O . ALA A 1 81 ? -2.516 -1.557 -13.786 1.00 87.31 81 ALA A O 1
ATOM 673 N N . ALA A 1 82 ? -2.639 0.449 -12.775 1.00 86.38 82 ALA A N 1
ATOM 674 C CA . ALA A 1 82 ? -2.543 1.228 -14.006 1.00 86.38 82 ALA A CA 1
ATOM 675 C C . ALA A 1 82 ? -1.188 1.039 -14.708 1.00 86.38 82 ALA A C 1
ATOM 677 O O . ALA A 1 82 ? -1.152 0.875 -15.930 1.00 86.38 82 ALA A O 1
ATOM 678 N N . ASP A 1 83 ? -0.089 1.018 -13.953 1.00 85.19 83 ASP A N 1
ATOM 679 C CA . ASP A 1 83 ? 1.251 0.786 -14.498 1.00 85.19 83 ASP A CA 1
ATOM 680 C C . ASP A 1 83 ? 1.388 -0.634 -15.066 1.00 85.19 83 ASP A C 1
ATOM 682 O O . ASP A 1 83 ? 1.812 -0.803 -16.211 1.00 85.19 83 ASP A O 1
ATOM 686 N N . LEU A 1 84 ? 0.919 -1.656 -14.341 1.00 82.25 84 LEU A N 1
ATOM 687 C CA . LEU A 1 84 ? 0.904 -3.041 -14.829 1.00 82.25 84 LEU A CA 1
ATOM 688 C C . LEU A 1 84 ? 0.031 -3.218 -16.077 1.00 82.25 84 LEU A C 1
ATOM 690 O O . LEU A 1 84 ? 0.382 -3.983 -16.980 1.00 82.25 84 LEU A O 1
ATOM 694 N N . TYR A 1 85 ? -1.094 -2.504 -16.156 1.00 79.19 85 TYR A N 1
ATOM 695 C CA . TYR A 1 85 ? -1.950 -2.516 -17.338 1.00 79.19 85 TYR A CA 1
ATOM 696 C C . TYR A 1 85 ? -1.250 -1.893 -18.554 1.00 79.19 85 TYR A C 1
ATOM 698 O O . TYR A 1 85 ? -1.329 -2.441 -19.654 1.00 79.19 85 TYR A O 1
ATOM 706 N N . ARG A 1 86 ? -0.520 -0.785 -18.363 1.00 79.75 86 ARG A N 1
ATOM 707 C CA . ARG A 1 86 ? 0.257 -0.118 -19.424 1.00 79.75 86 ARG A CA 1
ATOM 708 C C . ARG A 1 86 ? 1.438 -0.953 -19.916 1.00 79.75 86 ARG A C 1
ATOM 710 O O . ARG A 1 86 ? 1.783 -0.868 -21.092 1.00 79.75 86 ARG A O 1
ATOM 717 N N . GLU A 1 87 ? 2.042 -1.755 -19.045 1.00 67.62 87 GLU A N 1
ATOM 718 C CA . GLU A 1 87 ? 3.157 -2.646 -19.392 1.00 67.62 87 GLU A CA 1
ATOM 719 C C . GLU A 1 87 ? 2.728 -3.932 -20.111 1.00 67.62 87 GLU A C 1
ATOM 721 O O . GLU A 1 87 ? 3.556 -4.603 -20.733 1.00 67.62 87 GLU A O 1
ATOM 726 N N . SER A 1 88 ? 1.441 -4.286 -20.071 1.00 54.97 88 SER A N 1
ATOM 727 C CA . SER A 1 88 ? 0.906 -5.373 -20.888 1.00 54.97 88 SER A CA 1
ATOM 728 C C . SER A 1 88 ? 0.964 -4.985 -22.374 1.00 54.97 88 SER A C 1
ATOM 730 O O . SER A 1 88 ? 0.502 -3.901 -22.745 1.00 54.97 88 SER A O 1
ATOM 732 N N . PRO A 1 89 ? 1.448 -5.855 -23.282 1.00 53.72 89 PRO A N 1
ATOM 733 C CA . PRO A 1 89 ? 1.580 -5.539 -24.706 1.00 53.72 89 PRO A CA 1
ATOM 734 C C . PRO A 1 89 ? 0.235 -5.449 -25.457 1.00 53.72 89 PRO A C 1
ATOM 736 O O . PRO A 1 89 ? 0.197 -5.560 -26.679 1.00 53.72 89 PRO A O 1
ATOM 739 N N . CYS A 1 90 ? -0.881 -5.190 -24.772 1.00 48.50 90 CYS A N 1
ATOM 740 C CA . CYS A 1 90 ? -2.159 -4.887 -25.419 1.00 48.50 90 CYS A CA 1
ATOM 741 C C . CYS A 1 90 ? -2.210 -3.479 -26.044 1.00 48.50 90 CYS A C 1
ATOM 743 O O . CYS A 1 90 ? -3.127 -3.199 -26.810 1.00 48.50 90 CYS A O 1
ATOM 745 N N . SER A 1 91 ? -1.214 -2.614 -25.804 1.00 45.44 91 SER A N 1
ATOM 746 C CA . SER A 1 91 ? -1.090 -1.319 -26.504 1.00 45.44 91 SER A CA 1
ATOM 747 C C . SER A 1 91 ? -0.415 -1.417 -27.885 1.00 45.44 91 SER A C 1
ATOM 749 O O . SER A 1 91 ? -0.177 -0.406 -28.541 1.00 45.44 91 SER A O 1
ATOM 751 N N . GLY A 1 92 ? -0.125 -2.628 -28.368 1.00 45.19 92 GLY A N 1
ATOM 752 C CA . GLY A 1 92 ? 0.424 -2.875 -29.700 1.00 45.19 92 GLY A CA 1
ATOM 753 C C . GLY A 1 92 ? -0.632 -2.999 -30.803 1.00 45.19 92 GLY A C 1
ATOM 754 O O . GLY A 1 92 ? -0.623 -3.989 -31.522 1.00 45.19 92 GLY A O 1
ATOM 755 N N . ILE A 1 93 ? -1.518 -2.014 -30.988 1.00 49.75 93 ILE A N 1
ATOM 756 C CA . ILE A 1 93 ? -2.266 -1.879 -32.255 1.00 49.75 93 ILE A CA 1
ATOM 757 C C . ILE A 1 93 ? -1.587 -0.805 -33.095 1.00 49.75 93 ILE A C 1
ATOM 759 O O . ILE A 1 93 ? -2.133 0.274 -33.248 1.00 49.75 93 ILE A O 1
ATOM 763 N N . GLN A 1 94 ? -0.395 -1.099 -33.622 1.00 45.50 94 GLN A N 1
ATOM 764 C CA . GLN A 1 94 ? 0.130 -0.498 -34.858 1.00 45.50 94 GLN A CA 1
ATOM 765 C C . GLN A 1 94 ? 1.156 -1.449 -35.494 1.00 45.50 94 GLN A C 1
ATOM 767 O O . GLN A 1 94 ? 2.335 -1.140 -35.558 1.00 45.50 94 GLN A O 1
ATOM 772 N N . THR A 1 95 ? 0.745 -2.640 -35.929 1.00 45.31 95 THR A N 1
ATOM 773 C CA . THR A 1 95 ? 1.367 -3.333 -37.078 1.00 45.31 95 THR A CA 1
ATOM 774 C C . THR A 1 95 ? 0.441 -4.461 -37.544 1.00 45.31 95 THR A C 1
ATOM 776 O O . THR A 1 95 ? 0.169 -5.383 -36.776 1.00 45.31 95 THR A O 1
ATOM 779 N N . PRO A 1 96 ? -0.071 -4.433 -38.788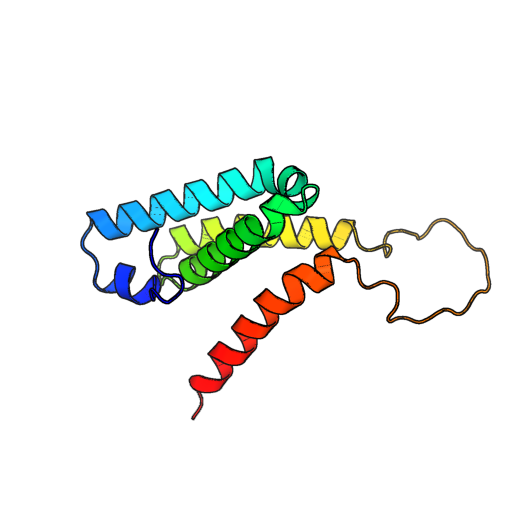 1.00 47.19 96 PRO A N 1
ATOM 780 C CA . PRO A 1 96 ? -0.750 -5.576 -39.362 1.00 47.19 96 PRO A CA 1
ATOM 781 C C . PRO A 1 96 ? 0.316 -6.473 -39.994 1.00 47.19 96 PRO A C 1
ATOM 783 O O . PRO A 1 96 ? 0.617 -6.352 -41.179 1.00 47.19 96 PRO A O 1
ATOM 786 N N . THR A 1 97 ? 0.901 -7.379 -39.216 1.00 43.62 97 THR A N 1
ATOM 787 C CA . THR A 1 97 ? 1.675 -8.486 -39.789 1.00 43.62 97 THR A CA 1
ATOM 788 C C . THR A 1 97 ? 1.154 -9.800 -39.244 1.00 43.62 97 THR A C 1
ATOM 790 O O . THR A 1 97 ? 1.270 -10.133 -38.068 1.00 43.62 97 THR A O 1
ATOM 793 N N . LEU A 1 98 ? 0.505 -10.508 -40.157 1.00 55.31 98 LEU A N 1
ATOM 794 C CA . LEU A 1 98 ? -0.062 -11.828 -39.999 1.00 55.31 98 LEU A CA 1
ATOM 795 C C . LEU A 1 98 ? 1.011 -12.855 -39.601 1.00 55.31 98 LEU A C 1
ATOM 797 O O . LEU A 1 98 ? 2.117 -12.842 -40.131 1.00 55.31 98 LEU A O 1
ATOM 801 N N . ILE A 1 99 ? 0.578 -13.806 -38.767 1.00 54.88 99 ILE A N 1
ATOM 802 C CA . ILE A 1 99 ? 1.163 -15.136 -38.536 1.00 54.88 99 ILE A CA 1
ATOM 803 C C . ILE A 1 99 ? 2.460 -15.138 -37.713 1.00 54.88 99 ILE A C 1
ATOM 805 O O . ILE A 1 99 ? 3.542 -15.030 -38.262 1.00 54.88 99 ILE A O 1
ATOM 809 N N . VAL A 1 100 ? 2.352 -15.418 -36.412 1.00 44.78 100 VAL A N 1
ATOM 810 C CA . VAL A 1 100 ? 2.931 -16.631 -35.803 1.00 44.78 100 VAL A CA 1
ATOM 811 C C . VAL A 1 100 ? 2.131 -16.925 -34.534 1.00 44.78 100 VAL A C 1
ATOM 813 O O . VAL A 1 100 ? 2.106 -16.155 -33.577 1.00 44.78 100 VAL A O 1
ATOM 816 N N . ALA A 1 101 ? 1.466 -18.076 -34.539 1.00 48.81 101 ALA A N 1
ATOM 817 C CA . ALA A 1 101 ? 0.931 -18.698 -33.346 1.00 48.81 101 ALA A CA 1
ATOM 818 C C . ALA A 1 101 ? 2.065 -18.941 -32.340 1.00 48.81 101 ALA A C 1
ATOM 820 O O . ALA A 1 101 ? 2.957 -19.749 -32.598 1.00 48.81 101 ALA A O 1
ATOM 821 N N . ARG A 1 102 ? 2.023 -18.297 -31.170 1.00 41.22 102 ARG A N 1
ATOM 822 C CA . ARG A 1 102 ? 2.715 -18.831 -29.995 1.00 41.22 102 ARG A CA 1
ATOM 823 C C . ARG A 1 102 ? 2.045 -18.386 -28.701 1.00 41.22 102 ARG A C 1
ATOM 825 O O . ARG A 1 102 ? 2.337 -17.331 -28.166 1.00 41.22 102 ARG A O 1
ATOM 832 N N . ASN A 1 103 ? 1.182 -19.272 -28.214 1.00 44.41 103 ASN A N 1
ATOM 833 C CA . ASN A 1 103 ? 0.874 -19.499 -26.806 1.00 44.41 103 ASN A CA 1
ATOM 834 C C . ASN A 1 103 ? 0.372 -18.273 -25.995 1.00 44.41 103 ASN A C 1
ATOM 836 O O . ASN A 1 103 ? 1.195 -17.489 -25.521 1.00 44.41 103 ASN A O 1
ATOM 840 N N . PRO A 1 104 ? -0.943 -18.147 -25.709 1.00 46.69 104 PRO A N 1
ATOM 841 C CA . PRO A 1 104 ? -1.470 -17.073 -24.849 1.00 46.69 104 PRO A CA 1
ATOM 842 C C . PRO A 1 104 ? -0.885 -17.092 -23.422 1.00 46.69 104 PRO A C 1
ATOM 844 O O . PRO A 1 104 ? -0.978 -16.106 -22.699 1.00 46.69 104 PRO A O 1
ATOM 847 N N . ASN A 1 105 ? -0.220 -18.188 -23.039 1.00 44.56 105 ASN A N 1
ATOM 848 C CA . ASN A 1 105 ? 0.404 -18.379 -21.731 1.00 44.56 105 ASN A CA 1
ATOM 849 C C . ASN A 1 105 ? 1.872 -17.917 -21.650 1.00 44.56 105 ASN A C 1
ATOM 851 O O . ASN A 1 105 ? 2.449 -17.950 -20.569 1.00 44.56 105 ASN A O 1
ATOM 855 N N . ALA A 1 106 ? 2.507 -17.513 -22.759 1.00 47.22 106 ALA A N 1
ATOM 856 C CA . ALA A 1 106 ? 3.916 -17.088 -22.751 1.00 47.22 106 ALA A CA 1
ATOM 857 C C . ALA A 1 106 ? 4.107 -15.587 -22.465 1.00 47.22 106 ALA A C 1
ATOM 859 O O . ALA A 1 106 ? 5.218 -15.155 -22.174 1.00 47.22 106 ALA A O 1
ATOM 860 N N . ILE A 1 107 ? 3.031 -14.797 -22.521 1.00 51.53 107 ILE A N 1
ATOM 861 C CA . ILE A 1 107 ? 3.044 -13.345 -22.285 1.00 51.53 107 ILE A CA 1
ATOM 862 C C . ILE A 1 107 ? 2.533 -13.048 -20.867 1.00 51.53 107 ILE A C 1
ATOM 864 O O . ILE A 1 107 ? 1.718 -12.160 -20.629 1.00 51.53 107 ILE A O 1
ATOM 868 N N . VAL A 1 108 ? 2.965 -13.848 -19.894 1.00 50.91 108 VAL A N 1
ATOM 869 C CA . VAL A 1 108 ? 2.823 -13.487 -18.485 1.00 50.91 108 VAL A CA 1
ATOM 870 C C . VAL A 1 108 ? 4.118 -12.786 -18.105 1.00 50.91 108 VAL A C 1
ATOM 872 O O . VAL A 1 108 ? 5.147 -13.426 -17.917 1.00 50.91 108 VAL A O 1
ATOM 875 N N . THR A 1 109 ? 4.083 -11.455 -18.071 1.00 57.94 109 THR A N 1
ATOM 876 C CA . THR A 1 109 ? 5.208 -10.613 -17.647 1.00 57.94 109 THR A CA 1
ATOM 877 C C . THR A 1 109 ? 5.720 -11.102 -16.287 1.00 57.94 109 THR A C 1
ATOM 879 O O . THR A 1 109 ? 4.912 -11.353 -15.396 1.00 57.94 109 THR A O 1
ATOM 882 N N . LEU A 1 110 ? 7.038 -11.227 -16.095 1.00 56.22 110 LEU A N 1
ATOM 883 C CA . LEU A 1 110 ? 7.656 -11.707 -14.843 1.00 56.22 110 LEU A CA 1
ATOM 884 C C . LEU A 1 110 ? 7.118 -10.970 -13.600 1.00 56.22 110 LEU A C 1
ATOM 886 O O . LEU A 1 110 ? 6.885 -11.585 -12.565 1.00 56.22 110 LEU A O 1
ATOM 890 N N . ARG A 1 111 ? 6.825 -9.669 -13.741 1.00 52.44 111 ARG A N 1
ATOM 891 C CA . ARG A 1 111 ? 6.133 -8.854 -12.731 1.00 52.44 111 ARG A CA 1
ATOM 892 C C . ARG A 1 111 ? 4.780 -9.442 -12.333 1.00 52.44 111 ARG A C 1
ATOM 894 O O . ARG A 1 111 ? 4.521 -9.619 -11.155 1.00 52.44 111 ARG A O 1
ATOM 901 N N . ARG A 1 112 ? 3.943 -9.836 -13.296 1.00 58.81 112 ARG A N 1
ATOM 902 C CA . ARG A 1 112 ? 2.641 -10.463 -13.029 1.00 58.81 112 ARG A CA 1
ATOM 903 C C . ARG A 1 112 ? 2.787 -11.789 -12.278 1.00 58.81 112 ARG A C 1
ATOM 905 O O . ARG A 1 112 ? 2.010 -12.020 -11.365 1.00 58.81 112 ARG A O 1
ATOM 912 N N . GLN A 1 113 ? 3.785 -12.616 -12.602 1.00 59.31 113 GLN A N 1
ATOM 913 C CA . GLN A 1 113 ? 4.075 -13.833 -11.824 1.00 59.31 113 GLN A CA 1
ATOM 914 C C . GLN A 1 113 ? 4.531 -13.513 -10.392 1.00 59.31 113 GLN A C 1
ATOM 916 O O . GLN A 1 113 ? 4.179 -14.247 -9.475 1.00 59.31 113 GLN A O 1
ATOM 921 N N . LEU A 1 114 ? 5.265 -12.411 -10.202 1.00 62.47 114 LEU A N 1
ATOM 922 C CA . LEU A 1 114 ? 5.749 -11.947 -8.899 1.00 62.47 114 LEU A CA 1
ATOM 923 C C . LEU A 1 114 ? 4.603 -11.484 -7.981 1.00 62.47 114 LEU A C 1
ATOM 925 O O . LEU A 1 114 ? 4.606 -11.800 -6.798 1.00 62.47 114 LEU A O 1
ATOM 929 N N . TYR A 1 115 ? 3.601 -10.781 -8.522 1.00 59.66 115 TYR A N 1
ATOM 930 C CA . TYR A 1 115 ? 2.418 -10.383 -7.745 1.00 59.66 115 TYR A CA 1
ATOM 931 C C . TYR A 1 115 ? 1.400 -11.515 -7.574 1.00 59.66 115 TYR A C 1
ATOM 933 O O . TYR A 1 115 ? 0.620 -11.489 -6.627 1.00 59.66 115 TYR A O 1
ATOM 941 N N . GLN A 1 116 ? 1.397 -12.514 -8.464 1.00 62.50 116 GLN A N 1
ATOM 942 C CA . GLN A 1 116 ? 0.449 -13.633 -8.427 1.00 62.50 116 GLN A CA 1
ATOM 943 C C . GLN A 1 116 ? 0.487 -14.374 -7.080 1.00 62.50 116 GLN A C 1
ATOM 945 O O . GLN A 1 116 ? -0.558 -14.769 -6.577 1.00 62.50 116 GLN A O 1
ATOM 950 N N . SER A 1 117 ? 1.668 -14.538 -6.474 1.00 55.28 117 SER A N 1
ATOM 951 C CA . SER A 1 117 ? 1.796 -15.190 -5.165 1.00 55.28 117 SER A CA 1
ATOM 952 C C . SER A 1 117 ? 1.164 -14.384 -4.032 1.00 55.28 117 SER A C 1
ATOM 954 O O . SER A 1 117 ? 0.591 -14.983 -3.134 1.00 55.28 117 SER A O 1
ATOM 956 N N . VAL A 1 118 ? 1.218 -13.050 -4.103 1.00 58.31 118 VAL A N 1
ATOM 957 C CA . VAL A 1 118 ? 0.609 -12.154 -3.106 1.00 58.31 118 VAL A CA 1
ATOM 958 C C . VAL A 1 118 ? -0.911 -12.152 -3.257 1.00 58.31 118 VAL A C 1
ATOM 960 O O . VAL A 1 118 ? -1.634 -12.273 -2.277 1.00 58.31 118 VAL A O 1
ATOM 963 N N . PHE A 1 119 ? -1.413 -12.082 -4.493 1.00 56.97 119 PHE A N 1
ATOM 964 C CA . PHE A 1 119 ? -2.855 -12.093 -4.755 1.00 56.97 119 PHE A CA 1
ATOM 965 C C . PHE A 1 119 ? -3.524 -13.430 -4.406 1.00 56.97 119 PHE A C 1
ATOM 967 O O . PHE A 1 119 ? -4.638 -13.425 -3.891 1.00 56.97 119 PHE A O 1
ATOM 974 N N . ASN A 1 120 ? -2.848 -14.563 -4.625 1.00 57.00 120 ASN A N 1
ATOM 975 C CA . ASN A 1 120 ? -3.385 -15.876 -4.254 1.00 57.00 120 ASN A CA 1
ATOM 976 C C . ASN A 1 120 ? -3.511 -16.054 -2.727 1.00 57.00 120 ASN A C 1
ATOM 978 O O . ASN A 1 120 ? -4.352 -16.823 -2.271 1.00 57.00 120 ASN A O 1
ATOM 982 N N . GLU A 1 121 ? -2.704 -15.352 -1.928 1.00 52.47 121 GLU A N 1
ATOM 983 C CA . GLU A 1 121 ? -2.801 -15.377 -0.462 1.00 52.47 121 GLU A CA 1
ATOM 984 C C . GLU A 1 121 ? -4.078 -14.666 0.035 1.00 52.47 121 GLU A C 1
ATOM 986 O O . GLU A 1 121 ? -4.721 -15.131 0.976 1.00 52.47 121 GLU A O 1
ATOM 991 N N . VAL A 1 122 ? -4.517 -13.615 -0.673 1.00 54.78 122 VAL A N 1
ATOM 992 C CA . VAL A 1 122 ? -5.784 -12.896 -0.413 1.00 54.78 122 VAL A CA 1
ATOM 993 C C . VAL A 1 122 ? -7.008 -13.775 -0.674 1.00 54.78 122 VAL A C 1
ATOM 995 O O . VAL A 1 122 ? -8.015 -13.686 0.028 1.00 54.78 122 VAL A O 1
ATOM 998 N N . GLU A 1 123 ? -6.935 -14.631 -1.693 1.00 50.16 123 GLU A N 1
ATOM 999 C CA . GLU A 1 123 ? -8.031 -15.535 -2.052 1.00 50.16 123 GLU A CA 1
ATOM 1000 C C . GLU A 1 123 ? -8.188 -16.652 -1.008 1.00 50.16 123 GLU A C 1
ATOM 1002 O O . GLU A 1 123 ? -9.305 -16.945 -0.589 1.00 50.16 123 GLU A O 1
ATOM 1007 N N . ILE A 1 124 ? -7.076 -17.184 -0.485 1.00 52.00 124 ILE A N 1
ATOM 1008 C CA . ILE A 1 124 ? -7.106 -18.208 0.570 1.00 52.00 124 ILE A CA 1
ATOM 1009 C C . ILE A 1 124 ? -7.646 -17.633 1.886 1.00 52.00 124 ILE A C 1
ATOM 1011 O O . ILE A 1 124 ? -8.387 -18.326 2.575 1.00 52.00 124 ILE A O 1
ATOM 1015 N N . HIS A 1 125 ? -7.331 -16.382 2.245 1.00 44.22 125 HIS A N 1
ATOM 1016 C CA . HIS A 1 125 ? -7.825 -15.785 3.495 1.00 44.22 125 HIS A CA 1
ATOM 1017 C C . HIS A 1 125 ? -9.351 -15.558 3.496 1.00 44.22 125 HIS A C 1
ATOM 1019 O O . HIS A 1 125 ? -9.995 -15.680 4.538 1.00 44.22 125 HIS A O 1
ATOM 1025 N N . ASN A 1 126 ? -9.960 -15.320 2.329 1.00 47.94 126 ASN A N 1
ATOM 1026 C CA . ASN A 1 126 ? -11.414 -15.165 2.211 1.00 47.94 126 ASN A CA 1
ATOM 1027 C C . ASN A 1 126 ? -12.192 -16.492 2.299 1.00 47.94 126 ASN A C 1
ATOM 1029 O O . ASN A 1 126 ? -13.351 -16.477 2.715 1.00 47.94 126 ASN A O 1
ATOM 1033 N N . ASP A 1 127 ? -11.572 -17.636 1.998 1.00 47.16 127 ASP A N 1
ATOM 1034 C CA . ASP A 1 127 ? -12.234 -18.950 2.071 1.00 47.16 127 ASP A CA 1
ATOM 1035 C C . ASP A 1 127 ? -12.427 -19.468 3.513 1.00 47.16 127 ASP A C 1
ATOM 1037 O O . ASP A 1 127 ? -13.308 -20.291 3.759 1.00 47.16 127 ASP A O 1
ATOM 1041 N N . TRP A 1 128 ? -11.680 -18.958 4.501 1.00 46.97 128 TRP A N 1
ATOM 1042 C CA . TRP A 1 128 ? -11.825 -19.369 5.911 1.00 46.97 128 TRP A CA 1
ATOM 1043 C C . TRP A 1 128 ? -12.915 -18.612 6.683 1.00 46.97 128 TRP A C 1
ATOM 1045 O O . TRP A 1 128 ? -13.186 -18.948 7.833 1.00 46.97 128 TRP A O 1
ATOM 1055 N N . THR A 1 129 ? -13.562 -17.611 6.076 1.00 46.84 129 THR A N 1
ATOM 1056 C CA . THR A 1 129 ? -14.621 -16.816 6.734 1.00 46.84 129 THR A CA 1
ATOM 1057 C C . THR A 1 129 ? -16.047 -17.243 6.363 1.00 46.84 129 THR A C 1
ATOM 1059 O O . THR A 1 129 ? -17.003 -16.674 6.885 1.00 46.84 129 THR A O 1
ATOM 1062 N N . ASN A 1 130 ? -16.211 -18.278 5.526 1.00 42.72 130 ASN A N 1
ATOM 1063 C CA . ASN A 1 130 ? -17.512 -18.836 5.122 1.00 42.72 130 ASN A CA 1
ATOM 1064 C C . ASN A 1 130 ? -17.636 -20.350 5.403 1.00 42.72 130 ASN A C 1
ATOM 1066 O O . ASN A 1 130 ? -18.054 -21.119 4.534 1.00 42.72 130 ASN A O 1
ATOM 1070 N N . GLY A 1 131 ? -17.291 -20.778 6.622 1.00 40.41 131 GLY A N 1
ATOM 1071 C CA . GLY A 1 131 ? -17.500 -22.145 7.118 1.00 40.41 131 GLY A CA 1
ATOM 1072 C C . GLY A 1 131 ? -18.043 -22.165 8.535 1.00 40.41 131 GLY A C 1
ATOM 1073 O O . GLY A 1 131 ? -17.349 -21.619 9.416 1.00 40.41 131 GLY A O 1
#

Secondary structure (DSSP, 8-state):
---TT--HHHHHHS--HHHHHHHHHHHHHHHHHHHHHHHHHTT-GGGHHHHHHHHHHHHHHHTSS-HHHHHHHHHHHHHHHHHHHHHSGGG--S---------TTS---HHHHHHHHHHHHHHHHHHTT--

Organism: Caerostris extrusa (NCBI:txid172846)